Protein AF-A0A6A5R7T2-F1 (afdb_monomer_lite)

InterPro domains:
  IPR004875 DDE superfamily endonuclease domain [PF03184] (1-61)

Sequence (61 aa):
MPPHSSYLLQPLDVGCFSLLKKAYGRQAEQLMRSKITRITKLEFLPCFKAAFDASITKSNI

Secondary structure (DSSP, 8-state):
--TT-TTTT-HHIIIIIHHHHHHHHHHHHHHHHTT--S--HHHHHHHHHHHHHHH--TTT-

Organism: NCBI:txid1150837

Structure (mmCIF, N/CA/C/O backbone):
data_AF-A0A6A5R7T2-F1
#
_entry.id   AF-A0A6A5R7T2-F1
#
loop_
_atom_site.group_PDB
_atom_site.id
_atom_site.type_symbol
_atom_site.label_atom_id
_atom_site.label_alt_id
_atom_site.label_comp_id
_atom_site.label_asym_id
_atom_site.label_entity_id
_atom_site.label_seq_id
_atom_site.pdbx_PDB_ins_code
_atom_site.Cartn_x
_atom_site.Cartn_y
_atom_site.Cartn_z
_atom_site.occupancy
_atom_site.B_iso_or_equiv
_atom_site.auth_seq_id
_atom_site.auth_comp_id
_atom_site.auth_asym_id
_atom_site.auth_atom_id
_atom_site.pdbx_PDB_model_num
ATOM 1 N N . MET A 1 1 ? 25.326 14.300 -12.054 1.00 70.12 1 MET A N 1
ATOM 2 C CA . MET A 1 1 ? 23.868 14.239 -11.796 1.00 70.12 1 MET A CA 1
ATOM 3 C C . MET A 1 1 ? 23.492 15.381 -10.870 1.00 70.12 1 MET A C 1
ATOM 5 O O . MET A 1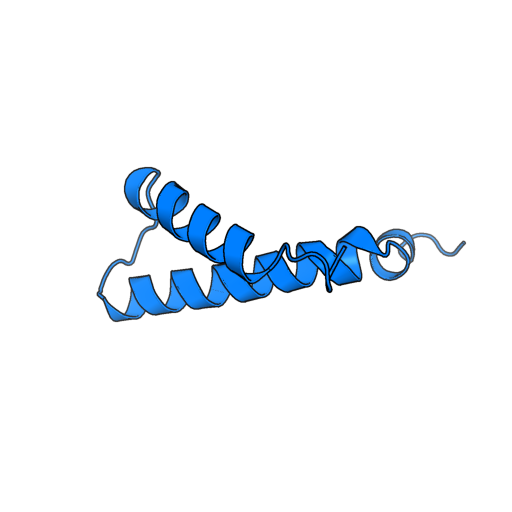 1 ? 24.278 15.640 -9.963 1.00 70.12 1 MET A O 1
ATOM 9 N N . PRO A 1 2 ? 22.342 16.050 -11.066 1.00 69.44 2 PRO A N 1
ATOM 10 C CA . PRO A 1 2 ? 21.833 16.983 -10.072 1.00 69.44 2 PRO A CA 1
ATOM 11 C C . PRO A 1 2 ? 21.612 16.231 -8.750 1.00 69.44 2 PRO A C 1
ATOM 13 O O . PRO A 1 2 ? 21.118 15.094 -8.781 1.00 69.44 2 PRO A O 1
ATOM 16 N N . PRO A 1 3 ? 21.941 16.828 -7.593 1.00 58.81 3 PRO A N 1
ATOM 17 C CA . PRO A 1 3 ? 21.419 16.329 -6.331 1.00 58.81 3 PRO A CA 1
ATOM 18 C C . PRO A 1 3 ? 19.888 16.323 -6.466 1.00 58.81 3 PRO A C 1
ATOM 20 O O . PRO A 1 3 ? 19.332 17.234 -7.071 1.00 58.81 3 PRO A O 1
ATOM 23 N N . HIS A 1 4 ? 19.207 15.288 -5.971 1.00 63.84 4 HIS A N 1
ATOM 24 C CA . HIS A 1 4 ? 17.741 15.093 -6.036 1.00 63.84 4 HIS A CA 1
ATOM 25 C C . HIS A 1 4 ? 17.147 14.421 -7.292 1.00 63.84 4 HIS A C 1
ATOM 27 O O . HIS A 1 4 ? 15.983 14.029 -7.242 1.00 63.84 4 HIS A O 1
ATOM 33 N N . SER A 1 5 ? 17.896 14.177 -8.376 1.00 63.69 5 SER A N 1
ATOM 34 C CA . SER A 1 5 ? 17.348 13.444 -9.543 1.00 63.69 5 SER A CA 1
ATOM 35 C C . SER A 1 5 ? 17.448 11.915 -9.440 1.00 63.69 5 SER A C 1
ATOM 37 O O . SER A 1 5 ? 16.945 11.220 -10.317 1.00 63.69 5 SER A O 1
ATOM 39 N N . SER A 1 6 ? 18.065 11.367 -8.386 1.00 64.56 6 SER A N 1
ATOM 40 C CA . SER A 1 6 ? 18.262 9.914 -8.250 1.00 64.56 6 SER A CA 1
ATOM 41 C C . SER A 1 6 ? 16.958 9.113 -8.198 1.00 64.56 6 SER A C 1
ATOM 43 O O . SER A 1 6 ? 16.921 8.034 -8.769 1.00 64.56 6 SER A O 1
ATOM 45 N N . TYR A 1 7 ? 15.888 9.631 -7.583 1.00 66.94 7 TYR A N 1
ATOM 46 C CA . TYR A 1 7 ? 14.612 8.899 -7.474 1.00 66.94 7 TYR A CA 1
ATOM 47 C C . TYR A 1 7 ? 13.841 8.867 -8.810 1.00 66.94 7 TYR A C 1
ATOM 49 O O . TYR A 1 7 ? 13.279 7.847 -9.193 1.00 66.94 7 TYR A O 1
ATOM 57 N N . LEU A 1 8 ? 13.883 9.965 -9.577 1.00 68.06 8 LEU A N 1
ATOM 58 C CA . LEU A 1 8 ? 13.231 10.066 -10.892 1.00 68.06 8 LEU A CA 1
ATOM 59 C C . LEU A 1 8 ? 13.911 9.211 -11.962 1.00 68.06 8 LEU A C 1
ATOM 61 O O . LEU A 1 8 ? 13.299 8.877 -12.971 1.00 68.06 8 LEU A O 1
ATOM 65 N N . LEU A 1 9 ? 15.192 8.906 -11.767 1.00 70.88 9 LEU A N 1
ATOM 66 C CA . LEU A 1 9 ? 16.003 8.166 -12.726 1.00 70.88 9 LEU A CA 1
ATOM 67 C C . LEU A 1 9 ? 16.144 6.688 -12.357 1.00 70.88 9 LEU A C 1
ATOM 69 O O . LEU A 1 9 ? 16.777 5.949 -13.105 1.00 70.88 9 LEU A O 1
ATOM 73 N N . GLN A 1 10 ? 15.574 6.246 -11.231 1.00 80.12 10 GLN A N 1
ATOM 74 C CA . GLN A 1 10 ? 15.600 4.846 -10.829 1.00 80.12 10 GLN A CA 1
ATOM 75 C C . GLN A 1 10 ? 14.432 4.093 -11.476 1.00 80.12 10 GLN A C 1
ATOM 77 O O . GLN A 1 10 ? 13.283 4.291 -11.075 1.00 80.12 10 GLN A O 1
ATOM 82 N N . PRO A 1 11 ? 14.696 3.184 -12.438 1.00 75.94 11 PRO A N 1
ATOM 83 C CA . PRO A 1 11 ? 13.640 2.466 -13.156 1.00 75.94 11 PRO A CA 1
ATOM 84 C C . PRO A 1 11 ? 12.737 1.665 -12.216 1.00 75.94 11 PRO A C 1
ATOM 86 O O . PRO A 1 11 ? 11.539 1.548 -12.447 1.00 75.94 11 PRO A O 1
ATOM 89 N N . LEU A 1 12 ? 13.303 1.158 -11.118 1.00 80.44 12 LEU A N 1
ATOM 90 C CA . LEU A 1 12 ? 12.570 0.410 -10.102 1.00 80.44 12 LEU A CA 1
ATOM 91 C C . LEU A 1 12 ? 11.614 1.297 -9.287 1.00 80.44 12 LEU A C 1
ATOM 93 O O . LEU A 1 12 ? 10.506 0.867 -8.963 1.00 80.44 12 LEU A O 1
ATOM 97 N N . ASP A 1 13 ? 12.033 2.527 -8.979 1.00 78.00 13 ASP A N 1
ATOM 98 C CA . ASP A 1 13 ? 11.257 3.466 -8.165 1.00 78.00 13 ASP A CA 1
ATOM 99 C C . ASP A 1 13 ? 10.089 4.050 -8.983 1.00 78.00 13 ASP A C 1
ATOM 101 O O . ASP A 1 13 ? 8.935 4.060 -8.546 1.00 78.00 13 ASP A O 1
ATOM 105 N N . VAL A 1 14 ? 10.361 4.417 -10.242 1.00 75.75 14 VAL A N 1
ATOM 106 C CA . VAL A 1 14 ? 9.345 4.911 -11.187 1.00 75.75 14 VAL A CA 1
ATOM 107 C C . VAL A 1 14 ? 8.445 3.788 -11.712 1.00 75.75 14 VAL A C 1
ATOM 109 O O . VAL A 1 14 ? 7.257 4.019 -11.924 1.00 75.75 14 VAL A O 1
ATOM 112 N N . GLY A 1 15 ? 8.966 2.577 -11.903 1.00 80.38 15 GLY A N 1
ATOM 113 C CA . GLY A 1 15 ? 8.211 1.420 -12.386 1.00 80.38 15 GLY A CA 1
ATOM 114 C C . GLY A 1 15 ? 7.483 0.686 -11.261 1.00 80.38 15 GLY A C 1
ATOM 115 O O . GLY A 1 15 ? 6.323 0.961 -10.960 1.00 80.38 15 GLY A O 1
ATOM 116 N N . CYS A 1 16 ? 8.163 -0.269 -10.631 1.00 83.62 16 CYS A N 1
ATOM 117 C CA . CYS A 1 16 ? 7.569 -1.193 -9.663 1.00 83.62 16 CYS A CA 1
ATOM 118 C C . CYS A 1 16 ? 7.001 -0.506 -8.412 1.00 83.62 16 CYS A C 1
ATOM 120 O O . CYS A 1 16 ? 5.886 -0.824 -7.993 1.00 83.62 16 CYS A O 1
ATOM 122 N N . PHE A 1 17 ? 7.735 0.426 -7.795 1.00 86.19 17 PHE A N 1
ATOM 123 C CA . PHE A 1 17 ? 7.309 1.012 -6.517 1.00 86.19 17 PHE A CA 1
ATOM 124 C C . PHE A 1 17 ? 6.170 2.017 -6.672 1.00 86.19 17 PHE A C 1
ATOM 126 O O . PHE A 1 17 ? 5.259 2.035 -5.839 1.00 86.19 17 PHE A O 1
ATOM 133 N N . SER A 1 18 ? 6.148 2.790 -7.759 1.00 88.88 18 SER A N 1
ATOM 134 C CA . SER A 1 18 ? 5.017 3.671 -8.062 1.00 88.88 18 SER A CA 1
ATOM 135 C C . SER A 1 18 ? 3.722 2.872 -8.295 1.00 88.88 18 SER A C 1
ATOM 137 O O . SER A 1 18 ? 2.666 3.215 -7.749 1.00 88.88 18 SER A O 1
ATOM 139 N N . LEU A 1 19 ? 3.811 1.757 -9.032 1.00 91.25 19 LEU A N 1
ATOM 140 C CA . LEU A 1 19 ? 2.689 0.859 -9.301 1.00 91.25 19 LEU A CA 1
ATOM 141 C C . LEU A 1 19 ? 2.210 0.162 -8.026 1.00 91.25 19 LEU A C 1
ATOM 143 O O . LEU A 1 19 ? 1.004 0.126 -7.776 1.00 91.25 19 LEU A O 1
ATOM 147 N N . LEU A 1 20 ? 3.133 -0.320 -7.190 1.00 93.81 20 LEU A N 1
ATOM 148 C CA . LEU A 1 20 ? 2.817 -0.931 -5.898 1.00 93.81 20 LEU A CA 1
ATOM 149 C C . LEU A 1 20 ? 2.117 0.059 -4.964 1.00 93.81 20 LEU A C 1
ATOM 151 O O . LEU A 1 20 ? 1.071 -0.260 -4.397 1.00 93.81 20 LEU A O 1
ATOM 155 N N . LYS A 1 21 ? 2.634 1.289 -4.849 1.00 93.88 21 LYS A N 1
ATOM 156 C CA . LYS A 1 21 ? 2.019 2.356 -4.045 1.00 93.88 21 LYS A CA 1
ATOM 157 C C . LYS A 1 21 ? 0.591 2.650 -4.508 1.00 93.88 21 LYS A C 1
ATOM 159 O O . LYS A 1 21 ? -0.309 2.787 -3.680 1.00 93.88 21 LYS A O 1
ATOM 164 N N . LYS A 1 22 ? 0.367 2.708 -5.825 1.00 94.69 22 LYS A N 1
ATOM 165 C CA . LYS A 1 22 ? -0.962 2.927 -6.415 1.00 94.69 22 LYS A CA 1
ATOM 166 C C . LYS A 1 22 ? -1.910 1.754 -6.156 1.00 94.69 22 LYS A C 1
ATOM 168 O O . LYS A 1 22 ? -3.065 1.979 -5.801 1.00 94.69 22 LYS A O 1
ATOM 173 N N . ALA A 1 23 ? -1.442 0.519 -6.328 1.00 95.69 23 ALA A N 1
ATOM 174 C CA . ALA A 1 23 ? -2.235 -0.681 -6.079 1.00 95.69 23 ALA A CA 1
ATOM 175 C C . ALA A 1 23 ? -2.631 -0.791 -4.599 1.00 95.69 23 ALA A C 1
ATOM 177 O O . ALA A 1 23 ? -3.801 -1.011 -4.293 1.00 95.69 23 ALA A O 1
ATOM 178 N N . TYR A 1 24 ? -1.692 -0.538 -3.688 1.00 97.12 24 TYR A N 1
ATOM 179 C CA . TYR A 1 24 ? -1.961 -0.517 -2.253 1.00 97.12 24 TYR A CA 1
ATOM 180 C C . TYR A 1 24 ? -2.944 0.592 -1.863 1.00 97.12 24 TYR A C 1
ATOM 182 O O . TYR A 1 24 ? -3.875 0.339 -1.104 1.00 97.12 24 TYR A O 1
ATOM 190 N N . GLY A 1 25 ? -2.804 1.798 -2.430 1.00 96.62 25 GLY A N 1
ATOM 191 C CA . GLY A 1 25 ? -3.759 2.890 -2.216 1.00 96.62 25 GLY A CA 1
ATOM 192 C C . GLY A 1 25 ? -5.198 2.489 -2.557 1.00 96.62 25 GLY A C 1
ATOM 193 O O . GLY A 1 25 ? -6.105 2.731 -1.766 1.00 96.62 25 GLY A O 1
ATOM 194 N N . ARG A 1 26 ? -5.403 1.773 -3.672 1.00 96.75 26 ARG A N 1
ATOM 195 C CA . ARG A 1 26 ? -6.726 1.245 -4.056 1.00 96.75 26 ARG A CA 1
ATOM 196 C C . ARG A 1 26 ? -7.272 0.236 -3.047 1.00 96.75 26 ARG A C 1
ATOM 198 O O . ARG A 1 26 ? -8.453 0.292 -2.720 1.00 96.75 26 ARG A O 1
ATOM 205 N N . GLN A 1 27 ? -6.431 -0.673 -2.556 1.00 96.62 27 GLN A N 1
ATOM 206 C CA . GLN A 1 27 ? -6.843 -1.652 -1.547 1.00 96.62 27 GLN A CA 1
ATOM 207 C C . GLN A 1 27 ? -7.209 -0.965 -0.221 1.00 96.62 27 GLN A C 1
ATOM 209 O O . GLN A 1 27 ? -8.247 -1.252 0.371 1.00 96.62 27 GLN A O 1
ATOM 214 N N . ALA A 1 28 ? -6.415 0.019 0.210 1.00 95.56 28 ALA A N 1
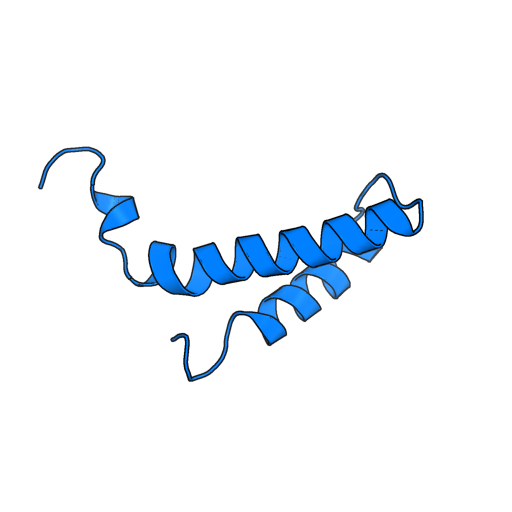ATOM 215 C CA . ALA A 1 28 ? -6.709 0.820 1.394 1.00 95.56 28 ALA A CA 1
ATOM 216 C C . ALA A 1 28 ? -8.029 1.606 1.257 1.00 95.56 28 ALA A C 1
ATOM 218 O O . ALA A 1 28 ? -8.833 1.617 2.188 1.00 95.56 28 ALA A O 1
ATOM 219 N N . GLU A 1 29 ? -8.304 2.199 0.090 1.00 96.56 29 GLU A N 1
ATOM 220 C CA . GLU A 1 29 ? -9.584 2.864 -0.192 1.00 96.56 29 GLU A CA 1
ATOM 221 C C . GLU A 1 29 ? -10.777 1.903 -0.096 1.00 96.56 29 GLU A C 1
ATOM 223 O O . GLU A 1 29 ? -11.831 2.276 0.424 1.00 96.56 29 GLU A O 1
ATOM 228 N N . GLN A 1 30 ? -10.629 0.662 -0.570 1.00 95.69 30 GLN A 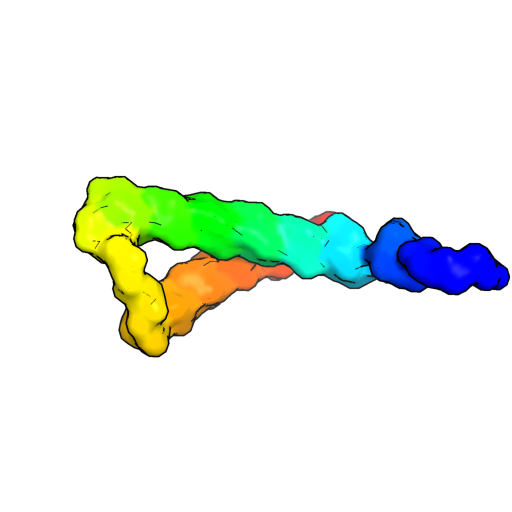N 1
ATOM 229 C CA . GLN A 1 30 ? -11.671 -0.359 -0.446 1.00 95.69 30 GLN A CA 1
ATOM 230 C C . GLN A 1 30 ? -11.945 -0.711 1.021 1.00 95.69 30 GLN A C 1
ATOM 232 O O . GLN A 1 30 ? -13.106 -0.743 1.428 1.00 95.69 30 GLN A O 1
ATOM 237 N N . LEU A 1 31 ? -10.901 -0.887 1.834 1.00 94.88 31 LEU A N 1
ATOM 238 C CA . LEU A 1 31 ? -11.043 -1.126 3.275 1.00 94.88 31 LEU A CA 1
ATOM 239 C C . LEU A 1 31 ? -11.752 0.046 3.975 1.00 94.88 31 LEU A C 1
ATOM 241 O O . LEU A 1 31 ? -12.685 -0.167 4.752 1.00 94.88 31 LEU A O 1
ATOM 245 N N . MET A 1 32 ? -11.390 1.288 3.635 1.00 95.50 32 MET A N 1
ATOM 246 C CA . MET A 1 32 ? -12.059 2.481 4.165 1.00 95.50 32 MET A CA 1
ATOM 247 C C . MET A 1 32 ? -13.551 2.523 3.806 1.00 95.50 32 MET A C 1
ATOM 249 O O . MET A 1 32 ? -14.382 2.846 4.660 1.00 95.50 32 MET A O 1
ATOM 253 N N . ARG A 1 33 ? -13.919 2.158 2.568 1.00 96.50 33 ARG A N 1
ATOM 254 C CA . ARG A 1 33 ? -15.329 2.050 2.137 1.00 96.50 33 ARG A CA 1
ATOM 255 C C . ARG A 1 33 ? -16.094 0.993 2.939 1.00 96.50 33 ARG A C 1
ATOM 257 O O . ARG A 1 33 ? -17.257 1.217 3.267 1.00 96.50 33 ARG A O 1
ATOM 264 N N . SER A 1 34 ? -15.417 -0.079 3.343 1.00 95.44 34 SER A N 1
ATOM 265 C CA . SER A 1 34 ? -15.933 -1.131 4.232 1.00 95.44 34 SER A CA 1
ATOM 266 C C . SER A 1 34 ? -15.906 -0.765 5.723 1.00 95.44 34 SER A C 1
ATOM 268 O O . SER A 1 34 ? -16.036 -1.641 6.572 1.00 95.44 34 SER A O 1
ATOM 270 N N . LYS A 1 35 ? -15.755 0.525 6.064 1.00 95.44 35 LYS A N 1
ATOM 271 C CA . LYS A 1 35 ? -15.697 1.053 7.442 1.00 95.44 35 LYS A CA 1
ATOM 272 C C . LYS A 1 35 ? -14.467 0.619 8.250 1.00 95.44 35 LYS A C 1
ATOM 274 O O . LYS A 1 35 ? -14.415 0.868 9.453 1.00 95.44 35 LYS A O 1
ATOM 279 N N . ILE A 1 36 ? -13.442 0.060 7.607 1.00 95.12 36 ILE A N 1
ATOM 280 C CA . ILE A 1 36 ? -12.150 -0.218 8.240 1.00 95.12 36 ILE A CA 1
ATOM 281 C C . ILE A 1 36 ? -11.301 1.052 8.154 1.00 95.12 36 ILE A C 1
ATOM 283 O O . ILE A 1 36 ? -10.695 1.363 7.133 1.00 95.12 36 ILE A O 1
ATOM 287 N N . THR A 1 37 ? -11.276 1.818 9.243 1.00 92.69 37 THR A N 1
ATOM 288 C CA . THR A 1 37 ? -10.575 3.114 9.318 1.00 92.69 37 THR A CA 1
ATOM 289 C C . THR A 1 37 ? -9.123 2.999 9.775 1.00 92.69 37 THR A C 1
ATOM 291 O O . THR A 1 37 ? -8.357 3.951 9.635 1.00 92.69 37 THR A O 1
ATOM 294 N N . ARG A 1 38 ? -8.721 1.839 10.308 1.00 93.69 38 ARG A N 1
ATOM 295 C CA . ARG A 1 38 ? -7.351 1.568 10.751 1.00 93.69 38 ARG A CA 1
ATOM 296 C C . ARG A 1 38 ? -6.861 0.239 10.199 1.00 93.69 38 ARG A C 1
ATOM 298 O O . ARG A 1 38 ? -7.400 -0.813 10.529 1.00 93.69 38 ARG A O 1
ATOM 305 N N . ILE A 1 39 ? -5.781 0.296 9.427 1.00 94.19 39 ILE A N 1
ATOM 306 C CA . ILE A 1 39 ? -5.096 -0.890 8.915 1.00 94.19 39 ILE A CA 1
ATOM 307 C C . ILE A 1 39 ? -4.197 -1.437 10.028 1.00 94.19 39 ILE A C 1
ATOM 309 O O . ILE A 1 39 ? -3.200 -0.824 10.406 1.00 94.19 39 ILE A O 1
ATOM 313 N N . THR A 1 40 ? -4.579 -2.581 10.592 1.00 96.31 40 THR A N 1
ATOM 314 C CA . THR A 1 40 ? -3.732 -3.347 11.519 1.00 96.31 40 THR A CA 1
ATOM 315 C C . THR A 1 40 ? -2.881 -4.352 10.741 1.00 96.31 40 THR A C 1
ATOM 317 O O . THR A 1 40 ? -3.012 -4.463 9.525 1.00 96.31 40 THR A O 1
ATOM 320 N N . LYS A 1 41 ? -2.036 -5.141 11.419 1.00 94.31 41 LYS A N 1
ATOM 321 C CA . LYS A 1 41 ? -1.281 -6.222 10.757 1.00 94.31 41 LYS A CA 1
ATOM 322 C C . LYS A 1 41 ? -2.189 -7.234 10.040 1.00 94.31 41 LYS A C 1
ATOM 324 O O . LYS A 1 41 ? -1.783 -7.756 9.007 1.00 94.31 41 LYS A O 1
ATOM 329 N N . LEU A 1 42 ? -3.394 -7.476 10.569 1.00 95.31 42 LEU A N 1
ATOM 330 C CA . LEU A 1 42 ? -4.360 -8.415 9.987 1.00 95.31 42 LEU A CA 1
ATOM 331 C C . LEU A 1 42 ? -4.897 -7.930 8.640 1.00 95.31 42 LEU A C 1
ATOM 333 O O . LEU A 1 42 ? -5.043 -8.733 7.732 1.00 95.31 42 LEU A O 1
ATOM 337 N N . GLU A 1 43 ? -5.107 -6.622 8.497 1.00 95.31 43 GLU A N 1
ATOM 338 C CA . GLU A 1 43 ? -5.549 -6.011 7.239 1.00 95.31 43 GLU A CA 1
ATOM 339 C C . GLU A 1 43 ? -4.373 -5.752 6.297 1.00 95.31 43 GLU A C 1
ATOM 341 O O . GLU A 1 43 ? -4.482 -5.903 5.083 1.00 95.31 43 GLU A O 1
ATOM 346 N N . PHE A 1 44 ? -3.218 -5.384 6.858 1.00 95.56 44 PHE A N 1
ATOM 347 C CA . PHE A 1 44 ? -2.033 -5.018 6.094 1.00 95.56 44 PHE A CA 1
ATOM 348 C C . PHE A 1 44 ? -1.523 -6.170 5.236 1.00 95.56 44 PHE A C 1
ATOM 350 O O . PHE A 1 44 ? -1.304 -5.977 4.048 1.00 95.56 44 PHE A O 1
ATOM 357 N N . LEU A 1 45 ? -1.319 -7.356 5.816 1.00 96.25 45 LEU A N 1
ATOM 358 C CA . LEU A 1 45 ? -0.720 -8.487 5.101 1.00 96.25 45 LEU A CA 1
ATOM 359 C C . LEU A 1 45 ? -1.518 -8.919 3.854 1.00 96.25 45 LEU A C 1
ATOM 361 O O . LEU A 1 45 ? -0.909 -9.004 2.784 1.00 96.25 45 LEU A O 1
ATOM 365 N N . PRO A 1 46 ? -2.845 -9.150 3.920 1.00 95.56 46 PRO A N 1
ATOM 366 C CA . PRO A 1 46 ? -3.626 -9.484 2.731 1.00 95.56 46 PRO A CA 1
ATOM 367 C C . PRO A 1 46 ? -3.722 -8.310 1.748 1.00 95.56 46 PRO A C 1
ATOM 369 O O . PRO A 1 46 ? -3.579 -8.516 0.545 1.00 95.56 46 PRO A O 1
ATOM 372 N N . CYS A 1 47 ? -3.885 -7.078 2.242 1.00 96.25 47 CYS A N 1
ATOM 373 C CA . CYS A 1 47 ? -3.927 -5.865 1.419 1.00 96.25 47 CYS A CA 1
ATOM 374 C C . CYS A 1 47 ? -2.624 -5.663 0.627 1.00 96.25 47 CYS A C 1
ATOM 376 O O . CYS A 1 47 ? -2.642 -5.455 -0.588 1.00 96.25 47 CYS A O 1
ATOM 378 N N . PHE A 1 48 ? -1.482 -5.794 1.303 1.00 95.62 48 PHE A N 1
ATOM 379 C CA . PHE A 1 48 ? -0.157 -5.701 0.704 1.00 95.62 48 PHE A CA 1
ATOM 380 C C . PH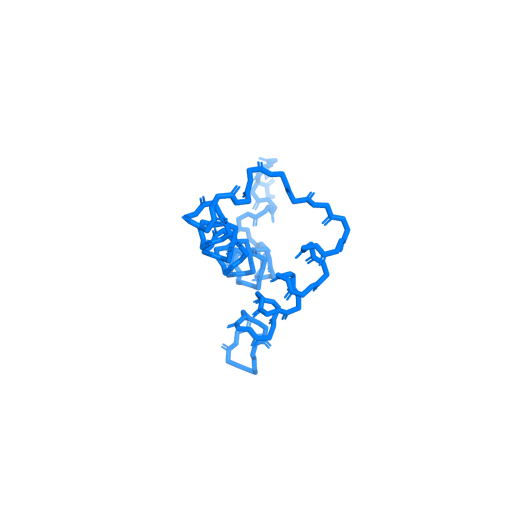E A 1 48 ? 0.079 -6.821 -0.303 1.00 95.62 48 PHE A C 1
ATOM 382 O O . PHE A 1 48 ? 0.536 -6.545 -1.408 1.00 95.62 48 PHE A O 1
ATOM 389 N N . LYS A 1 49 ? -0.267 -8.069 0.037 1.00 95.88 49 LYS A N 1
ATOM 390 C CA . LYS A 1 49 ? -0.117 -9.196 -0.887 1.00 95.88 49 LYS A CA 1
ATOM 391 C C . LYS A 1 49 ? -0.926 -8.986 -2.168 1.00 95.88 49 LYS A C 1
ATOM 393 O O . LYS A 1 49 ? -0.384 -9.144 -3.257 1.00 95.88 49 LYS A O 1
ATOM 398 N N . ALA A 1 50 ? -2.186 -8.573 -2.047 1.00 95.75 50 ALA A N 1
ATOM 399 C CA . ALA A 1 50 ? -3.035 -8.300 -3.202 1.00 95.75 50 ALA A CA 1
ATOM 400 C C . ALA A 1 50 ? -2.508 -7.129 -4.050 1.00 95.75 50 ALA A C 1
ATOM 402 O O . ALA A 1 50 ? -2.570 -7.172 -5.277 1.00 95.75 50 ALA A O 1
ATOM 403 N N . ALA A 1 51 ? -1.968 -6.086 -3.411 1.00 95.94 51 ALA A N 1
ATOM 404 C CA . ALA A 1 51 ? -1.318 -4.984 -4.113 1.00 95.94 51 ALA A CA 1
ATOM 405 C C . ALA A 1 51 ? -0.052 -5.440 -4.852 1.00 95.94 51 ALA A C 1
ATOM 407 O O . ALA A 1 51 ? 0.125 -5.084 -6.014 1.00 95.94 51 ALA A O 1
ATOM 408 N N . PHE A 1 52 ? 0.784 -6.254 -4.203 1.00 94.00 52 PHE A N 1
ATOM 409 C CA . PHE A 1 52 ? 2.014 -6.803 -4.764 1.00 94.00 52 PHE A CA 1
ATOM 410 C C . PHE A 1 52 ? 1.741 -7.660 -5.998 1.00 94.00 52 PHE A C 1
ATOM 412 O O . PHE A 1 52 ? 2.308 -7.384 -7.053 1.00 94.00 52 PHE A O 1
ATOM 419 N N . ASP A 1 53 ? 0.823 -8.624 -5.893 1.00 92.69 53 ASP A N 1
ATOM 420 C CA . ASP A 1 53 ? 0.458 -9.522 -6.994 1.00 92.69 53 ASP A CA 1
ATOM 421 C C . ASP A 1 53 ? -0.133 -8.740 -8.192 1.00 92.69 53 ASP A C 1
ATOM 423 O O . ASP A 1 53 ? 0.052 -9.123 -9.346 1.00 92.69 53 ASP A O 1
ATOM 427 N N . ALA A 1 54 ? -0.800 -7.605 -7.937 1.00 90.94 54 ALA A N 1
ATOM 428 C CA . ALA A 1 54 ? -1.346 -6.734 -8.979 1.00 90.94 54 ALA A CA 1
ATOM 429 C C . ALA A 1 54 ? -0.307 -5.795 -9.623 1.00 90.94 54 ALA A C 1
ATOM 431 O O . ALA A 1 54 ? -0.477 -5.394 -10.776 1.00 90.94 54 ALA A O 1
ATOM 432 N N . SER A 1 55 ? 0.740 -5.394 -8.893 1.00 90.44 55 SER A N 1
ATOM 433 C CA . SER A 1 55 ? 1.740 -4.434 -9.384 1.00 90.44 55 SER A CA 1
ATOM 434 C C . SER A 1 55 ? 3.000 -5.083 -9.949 1.00 90.44 55 SER A C 1
ATOM 436 O O . SER A 1 55 ? 3.562 -4.577 -10.919 1.00 90.44 55 SER A O 1
ATOM 438 N N . ILE A 1 56 ? 3.449 -6.189 -9.356 1.00 88.31 56 ILE A N 1
ATOM 439 C CA . ILE A 1 56 ? 4.717 -6.847 -9.670 1.00 88.31 56 ILE A CA 1
ATOM 440 C C . ILE A 1 56 ? 4.428 -8.002 -10.624 1.00 88.31 56 ILE A C 1
ATOM 442 O O . ILE A 1 56 ? 4.245 -9.151 -10.233 1.00 88.31 56 ILE A O 1
ATOM 446 N N . THR A 1 57 ? 4.343 -7.665 -11.908 1.00 86.56 57 THR A N 1
ATOM 447 C CA . THR A 1 57 ? 4.134 -8.626 -12.996 1.00 86.56 57 THR A CA 1
ATOM 448 C C . THR A 1 57 ? 5.359 -8.651 -13.903 1.00 86.56 57 THR A C 1
ATOM 450 O O . THR A 1 57 ? 6.141 -7.703 -13.907 1.00 86.56 57 THR A O 1
ATOM 453 N N . LYS A 1 58 ? 5.507 -9.699 -14.723 1.00 81.56 58 LYS A N 1
ATOM 454 C CA . LYS A 1 58 ? 6.599 -9.797 -15.713 1.00 81.56 58 LYS A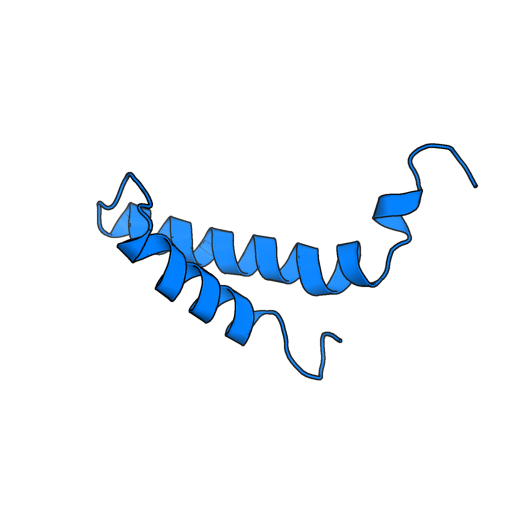 CA 1
ATOM 455 C C . LYS A 1 58 ? 6.631 -8.642 -16.725 1.00 81.56 58 LYS A C 1
ATOM 457 O O . LYS A 1 58 ? 7.631 -8.477 -17.399 1.00 81.56 58 LYS A O 1
ATOM 462 N N . SER A 1 59 ? 5.539 -7.891 -16.863 1.00 79.19 59 SER A N 1
ATOM 463 C CA . SER A 1 59 ? 5.462 -6.733 -17.759 1.00 79.19 59 SER A CA 1
ATOM 464 C C . SER A 1 59 ? 5.943 -5.433 -17.106 1.00 79.19 59 SER A C 1
ATOM 466 O O . SER A 1 59 ? 6.138 -4.445 -17.806 1.00 79.19 59 SER A O 1
ATOM 468 N N . ASN A 1 60 ? 6.092 -5.421 -15.776 1.00 70.81 60 ASN A N 1
ATOM 469 C CA . ASN A 1 60 ? 6.414 -4.233 -14.979 1.00 70.81 6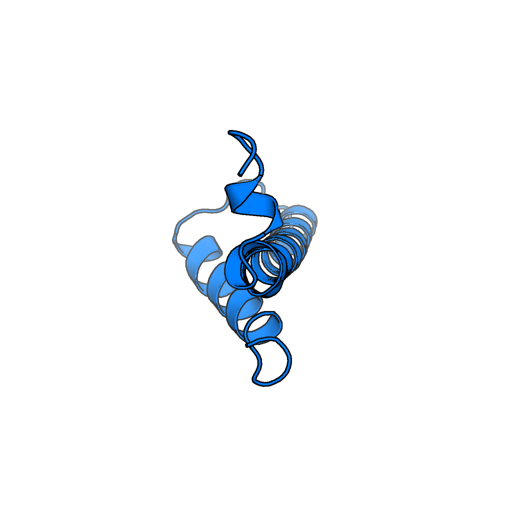0 ASN A CA 1
ATOM 470 C C . ASN A 1 60 ? 7.803 -4.319 -14.304 1.00 70.81 60 ASN A C 1
ATOM 472 O O . ASN A 1 60 ? 8.166 -3.394 -13.572 1.00 70.81 60 ASN A O 1
ATOM 476 N N . ILE A 1 61 ? 8.537 -5.420 -14.527 1.00 69.88 61 ILE A N 1
ATOM 477 C CA . ILE A 1 61 ? 9.912 -5.724 -14.083 1.00 69.88 61 ILE A CA 1
ATOM 478 C C . ILE A 1 61 ? 10.749 -5.985 -15.331 1.00 69.88 61 ILE A C 1
ATOM 480 O O . ILE A 1 61 ? 11.889 -5.479 -15.383 1.00 69.88 61 ILE A O 1
#

Foldseek 3Di:
DPPPCPQVPDLCNVFQVVQLVVQLVVLVVVCVVVVNPDQDPVNCPVSSVRSNVRRDDPVRD

Radius of gyration: 14.25 Å; chains: 1; bounding box: 40×27×29 Å

pLDDT: mean 87.14, std 11.14, range [58.81, 97.12]